Protein AF-A0A7S0XMI7-F1 (afdb_monomer_lite)

Organism: NCBI:txid1411660

Structure (mmCIF, N/CA/C/O backbone):
data_AF-A0A7S0XMI7-F1
#
_entry.id   AF-A0A7S0XMI7-F1
#
loop_
_atom_site.group_PDB
_atom_site.id
_atom_site.type_symbol
_atom_site.label_atom_id
_atom_site.label_alt_id
_atom_site.label_comp_id
_atom_site.label_asym_id
_atom_site.label_entity_id
_atom_site.label_seq_id
_atom_site.pdbx_PDB_ins_code
_atom_site.Cartn_x
_atom_site.Cartn_y
_atom_site.Cartn_z
_atom_site.occupancy
_atom_site.B_iso_or_equiv
_atom_site.auth_seq_id
_atom_site.auth_comp_id
_atom_site.auth_asym_id
_atom_site.auth_atom_id
_atom_site.pdbx_PDB_model_num
ATOM 1 N N . ASP A 1 1 ? -0.458 -3.452 54.178 1.00 59.66 1 ASP A N 1
ATOM 2 C CA . ASP A 1 1 ? -1.521 -4.308 53.630 1.00 59.66 1 ASP A CA 1
ATOM 3 C C . ASP A 1 1 ? -1.125 -4.681 52.229 1.00 59.66 1 ASP A C 1
ATOM 5 O O . ASP A 1 1 ? -1.534 -4.094 51.234 1.00 59.66 1 ASP A O 1
ATOM 9 N N . ASP A 1 2 ? -0.142 -5.561 52.279 1.00 60.56 2 ASP A N 1
ATOM 10 C CA . ASP A 1 2 ? 0.556 -6.279 51.244 1.00 60.56 2 ASP A CA 1
ATOM 11 C C . ASP A 1 2 ? -0.383 -7.364 50.715 1.00 60.56 2 ASP A C 1
ATOM 13 O O . ASP A 1 2 ? -0.913 -8.140 51.505 1.00 60.56 2 ASP A O 1
ATOM 17 N N . ASP A 1 3 ? -0.577 -7.419 49.402 1.00 69.19 3 ASP A N 1
ATOM 18 C CA . ASP A 1 3 ? -1.100 -8.611 48.736 1.00 69.19 3 ASP A CA 1
ATOM 19 C C . ASP A 1 3 ? -0.252 -8.830 47.479 1.00 69.19 3 ASP A C 1
ATOM 21 O O . ASP A 1 3 ? -0.574 -8.403 46.366 1.00 69.19 3 ASP A O 1
ATOM 25 N N . ASP A 1 4 ? 0.908 -9.441 47.724 1.00 65.44 4 ASP A N 1
ATOM 26 C CA . ASP A 1 4 ? 1.731 -10.135 46.743 1.00 65.44 4 ASP A CA 1
ATOM 27 C C . ASP A 1 4 ? 0.895 -11.265 46.124 1.00 65.44 4 ASP A C 1
ATOM 29 O O . ASP A 1 4 ? 0.737 -12.335 46.709 1.00 65.44 4 ASP A O 1
ATOM 33 N N . ASN A 1 5 ? 0.332 -11.027 44.938 1.00 64.50 5 ASN A N 1
ATOM 34 C CA . ASN A 1 5 ? -0.276 -12.087 44.135 1.00 64.50 5 ASN A CA 1
ATOM 35 C C . ASN A 1 5 ? 0.763 -12.651 43.155 1.00 64.50 5 ASN A C 1
ATOM 37 O O . ASN A 1 5 ? 0.668 -12.449 41.941 1.00 64.50 5 ASN A O 1
ATOM 41 N N . ASP A 1 6 ? 1.758 -13.341 43.712 1.00 62.53 6 ASP A N 1
ATOM 42 C CA . ASP A 1 6 ? 2.541 -14.356 43.012 1.00 62.53 6 ASP A CA 1
ATOM 43 C C . ASP A 1 6 ? 1.645 -15.589 42.812 1.00 62.53 6 ASP A C 1
ATOM 45 O O . ASP A 1 6 ? 1.529 -16.436 43.694 1.00 62.53 6 ASP A O 1
ATOM 49 N N . ASP A 1 7 ? 0.985 -15.671 41.656 1.00 64.25 7 ASP A N 1
ATOM 50 C CA . ASP A 1 7 ? 0.462 -16.939 41.144 1.00 64.25 7 ASP A CA 1
ATOM 51 C C . ASP A 1 7 ? 1.187 -17.268 39.844 1.00 64.25 7 ASP A C 1
ATOM 53 O O . ASP A 1 7 ? 0.877 -16.783 38.749 1.00 64.25 7 ASP A O 1
ATOM 57 N N . ASP A 1 8 ? 2.201 -18.102 40.029 1.00 63.06 8 ASP A N 1
ATOM 58 C CA . ASP A 1 8 ? 2.654 -19.103 39.089 1.00 63.06 8 ASP A CA 1
ATOM 59 C C . ASP A 1 8 ? 1.471 -19.771 38.365 1.00 63.06 8 ASP A C 1
ATOM 61 O O . ASP A 1 8 ? 0.629 -20.405 38.990 1.00 63.06 8 ASP A O 1
ATOM 65 N N . ASP A 1 9 ? 1.452 -19.726 37.032 1.00 58.53 9 ASP A N 1
ATOM 66 C CA . ASP A 1 9 ? 1.162 -20.951 36.281 1.00 58.53 9 ASP A CA 1
ATOM 67 C C . ASP A 1 9 ? 1.854 -20.911 34.915 1.00 58.53 9 ASP A C 1
ATOM 69 O O . ASP A 1 9 ? 1.375 -20.430 33.881 1.00 58.53 9 ASP A O 1
ATOM 73 N N . ASP A 1 10 ? 3.078 -21.412 34.994 1.00 56.06 10 ASP A N 1
ATOM 74 C CA . ASP A 1 10 ? 3.883 -22.004 33.948 1.00 56.06 10 ASP A CA 1
ATOM 75 C C . ASP A 1 10 ? 3.072 -23.053 33.155 1.00 56.06 10 ASP A C 1
ATOM 77 O O . ASP A 1 10 ? 3.152 -24.253 33.398 1.00 56.06 10 ASP A O 1
ATOM 81 N N . LEU A 1 11 ? 2.306 -22.624 32.147 1.00 64.38 11 LEU A N 1
ATOM 82 C CA . LEU A 1 11 ? 1.817 -23.532 31.104 1.00 64.38 11 LEU A CA 1
ATOM 83 C C . LEU A 1 11 ? 2.664 -23.419 29.842 1.00 64.38 11 LEU A C 1
ATOM 85 O O . LEU A 1 11 ? 2.292 -22.857 28.808 1.00 64.38 11 LEU A O 1
ATOM 89 N N . LEU A 1 12 ? 3.824 -24.062 29.959 1.00 65.00 12 LEU A N 1
ATOM 90 C CA . LEU A 1 12 ? 4.521 -24.783 28.903 1.00 65.00 12 LEU A CA 1
ATOM 91 C C . LEU A 1 12 ? 3.560 -25.391 27.867 1.00 65.00 12 LEU A C 1
ATOM 93 O O . LEU A 1 12 ? 3.069 -26.505 28.024 1.00 65.00 12 LEU A O 1
ATOM 97 N N . LEU A 1 13 ? 3.420 -24.737 26.717 1.00 63.75 13 LEU A N 1
ATOM 98 C CA . LEU A 1 13 ? 3.175 -25.439 25.457 1.00 63.75 13 LEU A CA 1
ATOM 99 C C . LEU A 1 13 ? 4.185 -24.971 24.414 1.00 63.75 13 LEU A C 1
ATOM 101 O O . LEU A 1 13 ? 3.869 -24.327 23.412 1.00 63.75 13 LEU A O 1
ATOM 105 N N . HIS A 1 14 ? 5.433 -25.368 24.664 1.00 56.69 14 HIS A N 1
ATOM 106 C CA . HIS A 1 14 ? 6.408 -25.619 23.614 1.00 56.69 14 HIS A CA 1
ATOM 107 C C . HIS A 1 14 ? 5.752 -26.504 22.547 1.00 56.69 14 HIS A C 1
ATOM 109 O O . HIS A 1 14 ? 5.508 -27.688 22.772 1.00 56.69 14 HIS A O 1
ATOM 115 N N . ARG A 1 15 ? 5.457 -25.935 21.376 1.00 60.44 15 ARG A N 1
ATOM 116 C CA . ARG A 1 15 ? 5.186 -26.732 20.179 1.00 60.44 15 ARG A CA 1
ATOM 117 C C . ARG A 1 15 ? 6.535 -27.097 19.561 1.00 60.44 15 ARG A C 1
ATOM 119 O O . ARG A 1 15 ? 7.201 -26.188 19.067 1.00 60.44 15 ARG A O 1
ATOM 126 N N . PRO A 1 16 ? 6.950 -28.372 19.585 1.00 59.84 16 PRO A N 1
ATOM 127 C CA . PRO A 1 16 ? 8.132 -28.790 18.857 1.00 59.84 16 PRO A CA 1
ATOM 128 C C . PRO A 1 16 ? 7.882 -28.735 17.346 1.00 59.84 16 PRO A C 1
ATOM 130 O O . PRO A 1 16 ? 6.786 -29.028 16.858 1.00 59.84 16 PRO A O 1
ATOM 133 N N . ASP A 1 17 ? 8.939 -28.325 16.650 1.00 50.19 17 ASP A N 1
ATOM 134 C CA . ASP A 1 17 ? 9.263 -28.532 15.244 1.00 50.19 17 ASP A CA 1
ATOM 135 C C . ASP A 1 17 ? 8.393 -29.551 14.501 1.00 50.19 17 ASP A C 1
ATOM 137 O O . ASP A 1 17 ? 8.498 -30.763 14.684 1.00 50.19 17 ASP A O 1
ATOM 141 N N . SER A 1 18 ? 7.610 -29.047 13.548 1.00 55.78 18 SER A N 1
ATOM 142 C CA . SER A 1 18 ? 7.127 -29.856 12.433 1.00 55.78 18 SER A CA 1
ATOM 143 C C . SER A 1 18 ? 8.111 -29.702 11.273 1.00 55.78 18 SER A C 1
ATOM 145 O O . SER A 1 18 ? 7.865 -28.982 10.306 1.00 55.78 18 SER A O 1
ATOM 147 N N . LEU A 1 19 ? 9.259 -30.373 11.398 1.00 61.28 19 LEU A N 1
ATOM 148 C CA . LEU A 1 19 ? 10.138 -30.695 10.275 1.00 61.28 19 LEU A CA 1
ATOM 149 C C . LEU A 1 19 ? 9.469 -31.801 9.451 1.00 61.28 19 LEU A C 1
ATOM 151 O O . LEU A 1 19 ? 9.855 -32.965 9.495 1.00 61.28 19 LEU A O 1
ATOM 155 N N . ALA A 1 20 ? 8.419 -31.435 8.717 1.00 61.28 20 ALA A N 1
ATOM 156 C CA . ALA A 1 20 ? 7.933 -32.252 7.620 1.00 61.28 20 ALA A CA 1
ATOM 157 C C . ALA A 1 20 ? 8.826 -31.977 6.409 1.00 61.28 20 ALA A C 1
ATOM 159 O O . ALA A 1 20 ? 8.598 -31.071 5.606 1.00 61.28 20 ALA A O 1
ATOM 160 N N . ASP A 1 21 ? 9.884 -32.775 6.362 1.00 54.03 21 ASP A N 1
ATOM 161 C CA . ASP A 1 21 ? 10.615 -33.177 5.176 1.00 54.03 21 ASP A CA 1
ATOM 162 C C . ASP A 1 21 ? 9.657 -33.386 3.991 1.00 54.03 21 ASP A C 1
ATOM 164 O O . ASP A 1 21 ? 8.693 -34.152 4.048 1.00 54.03 21 ASP A O 1
ATOM 168 N N . SER A 1 22 ? 9.879 -32.647 2.912 1.00 58.81 22 SER A N 1
ATOM 169 C CA . SER A 1 22 ? 9.261 -32.920 1.617 1.00 58.81 22 SER A CA 1
ATOM 170 C C . SER A 1 22 ? 10.263 -32.549 0.543 1.00 58.81 22 SER A C 1
ATOM 172 O O . SER A 1 22 ? 10.122 -31.571 -0.194 1.00 58.81 22 SER A O 1
ATOM 174 N N . HIS A 1 23 ? 11.320 -33.358 0.491 1.00 57.25 23 HIS A N 1
ATOM 175 C CA . HIS A 1 23 ? 12.172 -33.486 -0.675 1.00 57.25 23 HIS A CA 1
ATOM 176 C C . HIS A 1 23 ? 11.294 -33.835 -1.883 1.00 57.25 23 HIS A C 1
ATOM 178 O O . HIS A 1 23 ? 10.855 -34.969 -2.060 1.00 57.25 23 HIS A O 1
ATOM 184 N N . SER A 1 24 ? 11.014 -32.840 -2.723 1.00 60.81 24 SER A N 1
ATOM 185 C CA . SER A 1 24 ? 10.441 -33.101 -4.040 1.00 60.81 24 SER A CA 1
ATOM 186 C C . SER A 1 24 ? 11.513 -33.766 -4.909 1.00 60.81 24 SER A C 1
ATOM 188 O O . SER A 1 24 ? 12.614 -33.220 -5.026 1.00 60.81 24 SER A O 1
ATOM 190 N N . PRO A 1 25 ? 11.231 -34.932 -5.513 1.00 63.56 25 PRO A N 1
ATOM 191 C CA . PRO A 1 25 ? 12.193 -35.633 -6.344 1.00 63.56 25 PRO A CA 1
ATOM 192 C C . PRO A 1 25 ? 12.543 -34.792 -7.573 1.00 63.56 25 PRO A C 1
ATOM 194 O O . PRO A 1 25 ? 11.674 -34.347 -8.328 1.00 63.56 25 PRO A O 1
ATOM 197 N N . LEU A 1 26 ? 13.849 -34.609 -7.771 1.00 53.41 26 LEU A N 1
ATOM 198 C CA . LEU A 1 26 ? 14.442 -34.145 -9.015 1.00 53.41 26 LEU A CA 1
ATOM 199 C C . LEU A 1 26 ? 13.951 -35.062 -10.137 1.00 53.41 26 LEU A C 1
ATOM 201 O O . LEU A 1 26 ? 14.391 -36.202 -10.272 1.00 53.41 26 LEU A O 1
ATOM 205 N N . SER A 1 27 ? 13.012 -34.564 -10.936 1.00 55.81 27 SER A N 1
ATOM 206 C CA . SER A 1 27 ? 12.648 -35.205 -12.191 1.00 55.81 27 SER A CA 1
ATOM 207 C C . SER A 1 27 ? 13.757 -34.940 -13.198 1.00 55.81 27 SER A C 1
ATOM 209 O O . SER A 1 27 ? 13.731 -33.971 -13.955 1.00 55.81 27 SER A O 1
ATOM 211 N N . SER A 1 28 ? 14.744 -35.830 -13.175 1.00 57.56 28 SER A N 1
ATOM 212 C CA . SER A 1 28 ? 15.659 -36.092 -14.274 1.00 57.56 28 SER A CA 1
ATOM 213 C C . SER A 1 28 ? 14.845 -36.447 -15.515 1.00 57.56 28 SER A C 1
ATOM 215 O O . SER A 1 28 ? 14.279 -37.533 -15.615 1.00 57.56 28 SER A O 1
ATOM 217 N N . ARG A 1 29 ? 14.775 -35.526 -16.475 1.00 58.09 29 ARG A N 1
ATOM 218 C CA . ARG A 1 29 ? 14.428 -35.852 -17.860 1.00 58.09 29 ARG A CA 1
ATOM 219 C C . ARG A 1 29 ? 15.607 -35.457 -18.731 1.00 58.09 29 ARG A C 1
ATOM 221 O O . ARG A 1 29 ? 15.656 -34.366 -19.287 1.00 58.09 29 ARG A O 1
ATOM 228 N N . SER A 1 30 ? 16.573 -36.369 -18.772 1.00 58.84 30 SER A N 1
ATOM 229 C CA . SER A 1 30 ? 17.449 -36.577 -19.918 1.00 58.84 30 SER A CA 1
ATOM 230 C C . SER A 1 30 ? 16.570 -36.917 -21.120 1.00 58.84 30 SER A C 1
ATOM 232 O O . SER A 1 30 ? 15.821 -37.894 -21.102 1.00 58.84 30 SER A O 1
ATOM 234 N N . GLY A 1 31 ? 16.605 -36.029 -22.101 1.00 58.19 31 GLY A N 1
ATOM 235 C CA . GLY A 1 31 ? 15.989 -36.172 -23.410 1.00 58.19 31 GLY A CA 1
ATOM 236 C C . GLY A 1 31 ? 16.937 -35.546 -24.415 1.00 58.19 31 GLY A C 1
ATOM 237 O O . GLY A 1 31 ? 16.687 -34.469 -24.947 1.00 58.19 31 GLY A O 1
ATOM 238 N N . ASP A 1 32 ? 18.093 -36.179 -24.548 1.00 55.56 32 ASP A N 1
ATOM 239 C CA . ASP A 1 32 ? 18.910 -36.191 -25.744 1.00 55.56 32 ASP A CA 1
ATOM 240 C C . ASP A 1 32 ? 18.065 -36.714 -26.911 1.00 55.56 32 ASP A C 1
ATOM 242 O O . ASP A 1 32 ? 17.894 -37.911 -27.084 1.00 55.56 32 ASP A O 1
ATOM 246 N N . ASP A 1 33 ? 17.519 -35.797 -27.709 1.00 56.81 33 ASP A N 1
ATOM 247 C CA . ASP A 1 33 ? 16.981 -36.131 -29.025 1.00 56.81 33 ASP A CA 1
ATOM 248 C C . ASP A 1 33 ? 17.760 -35.348 -30.081 1.00 56.81 33 ASP A C 1
ATOM 250 O O . ASP A 1 33 ? 17.520 -34.179 -30.390 1.00 56.81 33 ASP A O 1
ATOM 254 N N . THR A 1 34 ? 18.841 -36.010 -30.480 1.00 55.97 34 THR A N 1
ATOM 255 C CA . THR A 1 34 ? 19.277 -36.195 -31.860 1.00 55.97 34 THR A CA 1
ATOM 256 C C . THR A 1 34 ? 18.888 -35.121 -32.873 1.00 55.97 34 THR A C 1
ATOM 258 O O . THR A 1 34 ? 17.765 -35.010 -33.355 1.00 55.97 34 THR A O 1
ATOM 261 N N . ALA A 1 35 ? 19.932 -34.396 -33.267 1.00 56.91 35 ALA A N 1
ATOM 262 C CA . ALA A 1 35 ? 20.166 -33.862 -34.597 1.00 56.91 35 ALA A CA 1
ATOM 263 C C . ALA A 1 35 ? 19.402 -34.590 -35.721 1.00 56.91 35 ALA A C 1
ATOM 265 O O . ALA A 1 35 ? 19.874 -35.595 -36.234 1.00 56.91 35 ALA A O 1
ATOM 266 N N . ASP A 1 36 ? 18.289 -34.015 -36.170 1.00 54.12 36 ASP A N 1
ATOM 267 C CA . ASP A 1 36 ? 17.861 -34.105 -37.564 1.00 54.12 36 ASP A CA 1
ATOM 268 C C . ASP A 1 36 ? 16.897 -32.958 -37.893 1.00 54.12 36 ASP A C 1
ATOM 270 O O . ASP A 1 36 ? 15.753 -32.927 -37.441 1.00 54.12 36 ASP A O 1
ATOM 274 N N . ARG A 1 37 ? 17.402 -31.959 -38.624 1.00 52.94 37 ARG A N 1
ATOM 275 C CA . ARG A 1 37 ? 16.677 -31.215 -39.672 1.00 52.94 37 ARG A CA 1
ATOM 276 C C . AR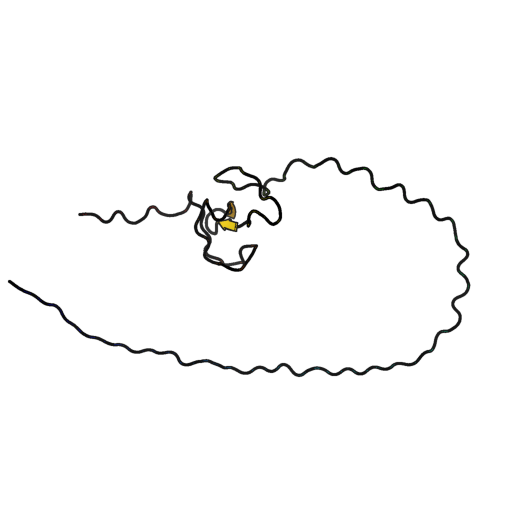G A 1 37 ? 17.580 -30.153 -40.281 1.00 52.94 37 ARG A C 1
ATOM 278 O O . ARG A 1 37 ? 17.419 -28.943 -40.114 1.00 52.94 37 ARG A O 1
ATOM 285 N N . LEU A 1 38 ? 18.558 -30.659 -41.021 1.00 60.53 38 LEU A N 1
ATOM 286 C CA . LEU A 1 38 ? 19.201 -29.919 -42.091 1.00 60.53 38 LEU A CA 1
ATOM 287 C C . LEU A 1 38 ? 18.165 -29.615 -43.197 1.00 60.53 38 LEU A C 1
ATOM 289 O O . LEU A 1 38 ? 17.247 -30.392 -43.441 1.00 60.53 38 LEU A O 1
ATOM 293 N N . LEU A 1 39 ? 18.366 -28.475 -43.864 1.00 61.66 39 LEU A N 1
ATOM 294 C CA . LEU A 1 39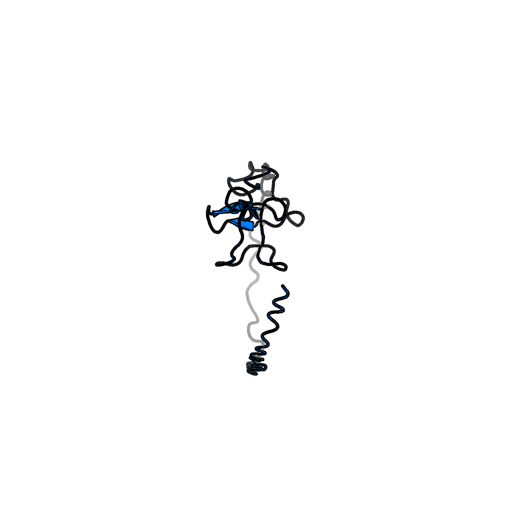 ? 17.611 -27.915 -44.997 1.00 61.66 39 LEU A CA 1
ATOM 295 C C . LEU A 1 39 ? 16.266 -27.235 -44.676 1.00 61.66 39 LEU A C 1
ATOM 297 O O . LEU A 1 39 ? 15.200 -27.632 -45.145 1.00 61.66 39 LEU A O 1
ATOM 301 N N . ALA A 1 40 ? 16.341 -26.078 -44.012 1.00 60.81 40 ALA A N 1
ATOM 302 C CA . ALA A 1 40 ? 15.435 -24.980 -44.350 1.00 60.81 40 ALA A CA 1
ATOM 303 C C . ALA A 1 40 ? 16.050 -24.155 -45.507 1.00 60.81 40 ALA A C 1
ATOM 305 O O . ALA A 1 40 ? 17.228 -23.798 -45.427 1.00 60.81 40 ALA A O 1
ATOM 306 N N . PRO A 1 41 ? 15.298 -23.842 -46.579 1.00 60.38 41 PRO A N 1
ATOM 307 C CA . PRO A 1 41 ? 15.789 -23.033 -47.692 1.00 60.38 41 PRO A CA 1
ATOM 308 C C . PRO A 1 41 ? 16.129 -21.600 -47.243 1.00 60.38 41 PRO A C 1
ATOM 310 O O . PRO A 1 41 ? 15.526 -21.096 -46.287 1.00 60.38 41 PRO A O 1
ATOM 313 N N . PRO A 1 42 ? 17.051 -20.907 -47.940 1.00 58.69 42 PRO A N 1
ATOM 314 C CA . PRO A 1 42 ? 17.401 -19.531 -47.625 1.00 58.69 42 PRO A CA 1
ATOM 315 C C . PRO A 1 42 ? 16.164 -18.657 -47.832 1.00 58.69 42 PRO A C 1
ATOM 317 O O . PRO A 1 42 ? 15.739 -18.395 -48.958 1.00 58.69 42 PRO A O 1
ATOM 320 N N . ARG A 1 43 ? 15.548 -18.213 -46.731 1.00 60.28 43 ARG A N 1
ATOM 321 C CA . ARG A 1 43 ? 14.481 -17.216 -46.793 1.00 60.28 43 ARG A CA 1
ATOM 322 C C . ARG A 1 43 ?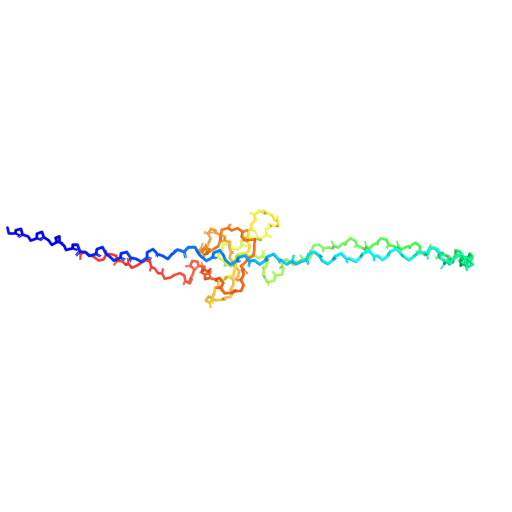 15.128 -15.915 -47.247 1.00 60.28 43 ARG A C 1
ATOM 324 O O . ARG A 1 43 ? 15.807 -15.249 -46.470 1.00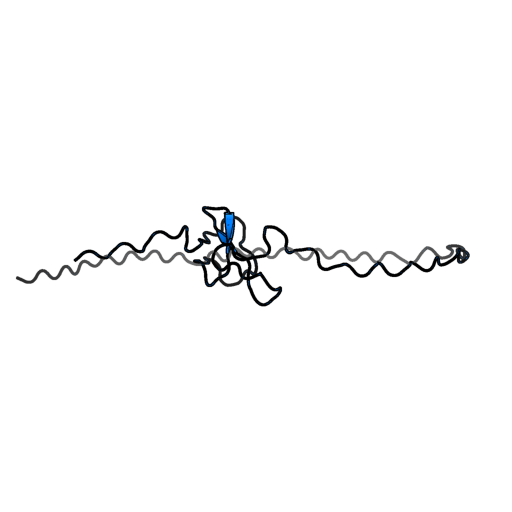 60.28 43 ARG A O 1
ATOM 331 N N . LEU A 1 44 ? 14.941 -15.610 -48.530 1.00 56.47 44 LEU A N 1
ATOM 332 C CA . LEU A 1 44 ? 15.285 -14.339 -49.150 1.00 56.47 44 LEU A CA 1
ATOM 333 C C . LEU A 1 44 ? 14.878 -13.201 -48.209 1.00 56.47 44 LEU A C 1
ATOM 335 O O . LEU A 1 44 ? 13.731 -13.136 -47.762 1.00 56.47 44 LEU A O 1
ATOM 339 N N . LEU A 1 45 ? 15.855 -12.350 -47.889 1.00 59.56 45 LEU A N 1
ATOM 340 C CA . LEU A 1 45 ? 15.760 -11.175 -47.026 1.00 59.56 45 LEU A CA 1
ATOM 341 C C . LEU A 1 45 ? 14.745 -10.180 -47.608 1.00 59.56 45 LEU A C 1
ATOM 343 O O . LEU A 1 45 ? 15.100 -9.190 -48.244 1.00 59.56 45 LEU A O 1
ATOM 347 N N . ALA A 1 46 ? 13.458 -10.452 -47.407 1.00 55.66 46 ALA A N 1
ATOM 348 C CA . ALA A 1 46 ? 12.384 -9.539 -47.734 1.00 55.66 46 ALA A CA 1
ATOM 349 C C . ALA A 1 46 ? 12.466 -8.350 -46.775 1.00 55.66 46 ALA A C 1
ATOM 351 O O . ALA A 1 46 ? 12.010 -8.420 -45.637 1.00 55.66 46 ALA A O 1
ATOM 352 N N . GLY A 1 47 ? 13.106 -7.284 -47.260 1.00 54.47 47 GLY A N 1
ATOM 353 C CA . GLY A 1 47 ? 12.961 -5.905 -46.816 1.00 54.47 47 GLY A CA 1
ATOM 354 C C . GLY A 1 47 ? 12.814 -5.734 -45.312 1.00 54.47 47 GLY A C 1
ATOM 355 O O . GLY A 1 47 ? 11.695 -5.669 -44.798 1.00 54.47 47 GLY A O 1
ATOM 356 N N . ALA A 1 48 ? 13.943 -5.546 -44.627 1.00 57.91 48 ALA A N 1
ATOM 357 C CA . ALA A 1 48 ? 13.978 -4.942 -43.305 1.00 57.91 48 ALA A CA 1
ATOM 358 C C . ALA A 1 48 ? 13.351 -3.540 -43.393 1.00 57.91 48 ALA A C 1
ATOM 360 O O . ALA A 1 48 ? 14.039 -2.531 -43.557 1.00 57.91 48 ALA A O 1
ATOM 361 N N . ARG A 1 49 ? 12.015 -3.471 -43.320 1.00 65.00 49 ARG A N 1
ATOM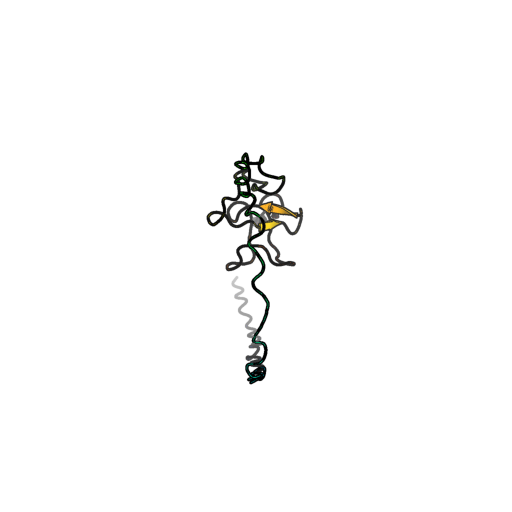 362 C CA . ARG A 1 49 ? 11.280 -2.244 -43.042 1.00 65.00 49 ARG A CA 1
ATOM 363 C C . ARG A 1 49 ? 11.884 -1.747 -41.746 1.00 65.00 49 ARG A C 1
ATOM 365 O O . ARG A 1 49 ? 11.657 -2.358 -40.703 1.00 65.00 49 ARG A O 1
ATOM 372 N N . ARG A 1 50 ? 12.723 -0.710 -41.846 1.00 65.94 50 ARG A N 1
ATOM 373 C CA . ARG A 1 50 ? 13.345 -0.037 -40.708 1.00 65.94 50 ARG A CA 1
ATOM 374 C C . ARG A 1 50 ? 12.205 0.255 -39.748 1.00 65.94 50 ARG A C 1
ATOM 376 O O . ARG A 1 50 ? 11.375 1.120 -40.028 1.00 65.94 50 ARG A O 1
ATOM 383 N N . ARG A 1 51 ? 12.089 -0.549 -38.687 1.00 69.00 51 ARG A N 1
ATOM 384 C CA . ARG A 1 51 ? 11.088 -0.326 -37.653 1.00 69.00 51 ARG A CA 1
ATOM 385 C C . ARG A 1 51 ? 11.425 1.054 -37.128 1.00 69.00 51 ARG A C 1
ATOM 387 O O . ARG A 1 51 ? 12.505 1.243 -36.571 1.00 69.00 51 ARG A O 1
ATOM 394 N N . ARG A 1 52 ? 10.566 2.034 -37.421 1.00 76.12 52 ARG A N 1
ATOM 395 C CA . ARG A 1 52 ? 10.717 3.368 -36.853 1.00 76.12 52 ARG A CA 1
ATOM 396 C C . ARG A 1 52 ? 10.868 3.172 -35.344 1.00 76.12 52 ARG A C 1
ATOM 398 O O . ARG A 1 52 ? 10.089 2.392 -34.784 1.00 76.12 52 ARG A O 1
ATOM 405 N N . PRO A 1 53 ? 11.867 3.802 -34.707 1.00 78.12 53 PRO A N 1
ATOM 406 C CA . PRO A 1 53 ? 11.969 3.753 -33.261 1.00 78.12 53 PRO A CA 1
ATOM 407 C C . PRO A 1 53 ? 10.607 4.168 -32.687 1.00 78.12 53 PRO A C 1
ATOM 409 O O . PRO A 1 53 ? 9.985 5.091 -33.232 1.00 78.12 53 PRO A O 1
ATOM 412 N N . PRO A 1 54 ? 10.089 3.452 -31.672 1.00 78.62 54 PRO A N 1
ATOM 413 C CA . PRO A 1 54 ? 8.835 3.839 -31.048 1.00 78.62 54 PRO A CA 1
ATOM 414 C C . PRO A 1 54 ? 8.949 5.310 -30.628 1.00 78.62 54 PRO A C 1
ATOM 416 O O . PRO A 1 54 ? 10.017 5.713 -30.154 1.00 78.62 54 PRO A O 1
ATOM 419 N N . PRO A 1 55 ? 7.902 6.126 -30.839 1.00 81.94 55 PRO A N 1
ATOM 420 C CA . PRO A 1 55 ? 7.952 7.528 -30.461 1.00 81.94 55 PRO A CA 1
ATOM 421 C C . PRO A 1 55 ? 8.324 7.639 -28.974 1.00 81.94 55 PRO A C 1
ATOM 423 O O . PRO A 1 55 ? 7.911 6.779 -28.183 1.00 81.94 55 PRO A O 1
ATOM 426 N N . PRO A 1 56 ? 9.111 8.660 -28.587 1.00 80.94 56 PRO A N 1
ATOM 427 C CA . PRO A 1 56 ? 9.439 8.894 -27.189 1.00 80.94 56 PRO A CA 1
ATOM 428 C C . PRO A 1 56 ? 8.131 8.965 -26.404 1.00 80.94 56 PRO A C 1
ATOM 430 O O . PRO A 1 56 ? 7.260 9.784 -26.699 1.00 80.94 56 PRO A O 1
ATOM 433 N N . ARG A 1 57 ? 7.957 8.044 -25.451 1.00 75.62 57 ARG A N 1
ATOM 434 C CA . ARG A 1 57 ? 6.762 8.019 -24.610 1.00 75.62 57 ARG A CA 1
ATOM 435 C C . ARG A 1 57 ? 6.803 9.285 -23.766 1.00 75.62 57 ARG A C 1
ATOM 437 O O . ARG A 1 57 ? 7.702 9.441 -22.942 1.00 75.62 57 ARG A O 1
ATOM 444 N N . THR A 1 58 ? 5.862 10.193 -23.996 1.00 77.19 58 THR A N 1
ATOM 445 C CA . THR A 1 58 ? 5.612 11.286 -23.061 1.00 77.19 58 THR A CA 1
ATOM 446 C C . THR A 1 58 ? 5.315 10.670 -21.692 1.00 77.19 58 THR A C 1
ATOM 448 O O . THR A 1 58 ? 4.610 9.657 -21.629 1.00 77.19 58 THR A O 1
ATOM 451 N N . PRO A 1 59 ? 5.888 11.199 -20.597 1.00 76.38 59 PRO A N 1
ATOM 452 C CA . PRO A 1 59 ? 5.608 10.681 -19.269 1.00 76.38 59 PRO A CA 1
ATOM 453 C C . PRO A 1 59 ? 4.114 10.850 -19.000 1.00 76.38 59 PRO A C 1
ATOM 455 O O . PRO A 1 59 ? 3.618 11.969 -18.867 1.00 76.38 59 PRO A O 1
ATOM 458 N N . SER A 1 60 ? 3.386 9.734 -18.980 1.00 68.50 60 SER A N 1
ATOM 459 C CA . SER A 1 60 ? 1.978 9.726 -18.606 1.00 68.50 60 SER A CA 1
ATOM 460 C C . SER A 1 60 ? 1.843 10.304 -17.196 1.00 68.50 60 SER A C 1
ATOM 462 O O . SER A 1 60 ? 2.689 10.010 -16.343 1.00 68.50 60 SER A O 1
ATOM 464 N N . PRO A 1 61 ? 0.806 11.111 -16.917 1.00 69.19 61 PRO A N 1
ATOM 465 C CA . PRO A 1 61 ? 0.541 11.545 -15.555 1.00 69.19 61 PRO A CA 1
ATOM 466 C C . PRO A 1 61 ? 0.426 10.310 -14.645 1.00 69.19 61 PRO A C 1
ATOM 468 O O . PRO A 1 61 ? -0.101 9.282 -15.086 1.00 69.19 61 PRO A O 1
ATOM 471 N N . PRO A 1 62 ? 0.938 10.378 -13.402 1.00 65.81 62 PRO A N 1
ATOM 472 C CA . PRO A 1 62 ? 0.903 9.249 -12.482 1.00 65.81 62 PRO A CA 1
ATOM 473 C C . PRO A 1 62 ? -0.541 8.776 -12.313 1.00 65.81 62 PRO A C 1
ATOM 475 O O . PRO A 1 62 ? -1.441 9.578 -12.046 1.00 65.81 62 PRO A O 1
ATOM 478 N N . GLY A 1 63 ? -0.763 7.478 -12.498 1.00 71.12 63 GLY A N 1
ATOM 479 C CA . GLY A 1 63 ? -2.091 6.897 -12.418 1.00 71.12 63 GLY A CA 1
ATOM 480 C C . GLY A 1 63 ? -2.655 7.006 -10.996 1.00 71.12 63 GLY A C 1
ATOM 481 O O . GLY A 1 63 ? -1.897 7.114 -10.019 1.00 71.12 63 GLY A O 1
ATOM 482 N N . PRO A 1 64 ? -3.990 6.959 -10.833 1.00 66.44 64 PRO A N 1
ATOM 483 C CA . PRO A 1 64 ? -4.619 6.844 -9.522 1.00 66.44 64 PRO A CA 1
ATOM 484 C C . PRO A 1 64 ? -4.156 5.537 -8.857 1.00 66.44 64 PRO A C 1
ATOM 486 O O . PRO A 1 64 ? -4.671 4.459 -9.125 1.00 66.44 64 PRO A O 1
ATOM 489 N N . GLY A 1 65 ? -3.122 5.627 -8.019 1.00 72.25 65 GLY A N 1
ATOM 490 C CA . GLY A 1 65 ? -2.455 4.460 -7.433 1.00 72.25 65 GLY A CA 1
ATOM 491 C C . GLY A 1 65 ? -0.939 4.592 -7.281 1.00 72.25 65 GLY A C 1
ATOM 492 O O . GLY A 1 65 ? -0.342 3.780 -6.569 1.00 72.25 65 GLY A O 1
ATOM 493 N N . ASP A 1 66 ? -0.322 5.614 -7.875 1.00 87.44 66 ASP A N 1
ATOM 494 C CA . ASP A 1 66 ? 1.140 5.784 -7.868 1.00 87.44 66 ASP A CA 1
ATOM 495 C C . ASP A 1 66 ? 1.656 6.685 -6.742 1.00 87.44 66 ASP A C 1
ATOM 497 O O . ASP A 1 66 ? 2.851 6.959 -6.654 1.00 87.44 66 ASP A O 1
ATOM 501 N N . ALA A 1 67 ? 0.785 7.114 -5.827 1.00 93.81 67 ALA A N 1
ATOM 502 C CA . ALA A 1 67 ? 1.160 7.931 -4.680 1.00 93.81 67 ALA A CA 1
ATOM 503 C C . ALA A 1 67 ? 0.535 7.440 -3.374 1.00 93.81 67 ALA A C 1
ATOM 505 O O . ALA A 1 67 ? -0.554 6.866 -3.338 1.00 93.81 67 ALA A O 1
ATOM 506 N N . CYS A 1 68 ? 1.231 7.705 -2.268 1.00 95.06 68 CYS A N 1
ATOM 507 C CA . CYS A 1 68 ? 0.714 7.433 -0.934 1.00 95.06 68 CYS A CA 1
ATOM 508 C C . CYS A 1 68 ? -0.504 8.323 -0.668 1.00 95.06 68 CYS A C 1
ATOM 510 O O . CYS A 1 68 ? -0.394 9.545 -0.708 1.00 95.06 68 CYS A O 1
ATOM 512 N N . HIS A 1 69 ? -1.656 7.743 -0.333 1.00 95.06 69 HIS A N 1
ATOM 513 C CA . HIS A 1 69 ? -2.868 8.540 -0.129 1.00 95.06 69 HIS A CA 1
ATOM 514 C C . HIS A 1 69 ? -2.812 9.435 1.130 1.00 95.06 69 HIS A C 1
ATOM 516 O O . HIS A 1 69 ? -3.598 10.373 1.241 1.00 95.06 69 HIS A O 1
ATOM 522 N N . VAL A 1 70 ? -1.884 9.160 2.062 1.00 95.31 70 VAL A N 1
ATOM 523 C CA . VAL A 1 70 ? -1.679 9.949 3.290 1.00 95.31 70 VAL A CA 1
ATOM 524 C C . VAL A 1 70 ? -0.766 11.147 3.023 1.00 95.31 70 VAL A C 1
ATOM 526 O O . VAL A 1 70 ? -1.199 12.281 3.167 1.00 95.31 70 VAL A O 1
ATOM 529 N N . CYS A 1 71 ? 0.485 10.914 2.602 1.00 96.31 71 CYS A N 1
ATOM 530 C CA . CYS A 1 71 ? 1.468 11.990 2.399 1.00 96.31 71 CYS A CA 1
ATOM 531 C C . CYS A 1 71 ? 1.541 12.528 0.962 1.00 96.31 71 CYS A C 1
ATOM 533 O O . CYS A 1 71 ? 2.395 13.363 0.685 1.00 96.31 71 CYS A O 1
ATOM 535 N N . ARG A 1 72 ? 0.724 12.009 0.034 1.00 94.38 72 ARG A N 1
ATOM 536 C CA . ARG A 1 72 ? 0.646 12.372 -1.401 1.00 94.38 72 ARG A CA 1
ATOM 537 C C . ARG A 1 72 ? 1.937 12.235 -2.215 1.00 94.38 72 ARG A C 1
ATOM 539 O O . ARG A 1 72 ? 1.923 12.439 -3.420 1.00 94.38 72 ARG A O 1
ATOM 546 N N . ARG A 1 73 ? 3.040 11.822 -1.593 1.00 93.62 73 ARG A N 1
ATOM 547 C CA . ARG A 1 73 ? 4.318 11.576 -2.266 1.00 93.62 73 ARG A CA 1
ATOM 548 C C . ARG A 1 73 ? 4.237 10.325 -3.159 1.00 93.62 73 ARG A C 1
ATOM 550 O O . ARG A 1 73 ? 3.714 9.304 -2.686 1.00 93.62 73 ARG A O 1
ATOM 557 N N . PRO A 1 74 ? 4.806 10.366 -4.376 1.00 93.38 74 PRO A N 1
ATOM 558 C CA . PRO A 1 74 ? 4.794 9.241 -5.304 1.00 93.38 74 PRO A CA 1
ATOM 559 C C . PRO A 1 74 ? 5.602 8.045 -4.779 1.00 93.38 74 PRO A C 1
ATOM 561 O O . PRO A 1 74 ? 6.514 8.187 -3.951 1.00 93.38 74 PRO A O 1
ATOM 564 N N . PHE A 1 75 ? 5.256 6.851 -5.251 1.00 92.06 75 PHE A N 1
ATOM 565 C CA . PHE A 1 75 ? 6.047 5.639 -5.083 1.00 92.06 75 PHE A CA 1
ATOM 566 C C . PHE A 1 75 ? 7.105 5.599 -6.186 1.00 92.06 75 PHE A C 1
ATOM 568 O O . PHE A 1 75 ? 6.844 5.172 -7.305 1.00 92.06 75 PHE A O 1
ATOM 575 N N . VAL A 1 76 ? 8.309 6.078 -5.876 1.00 88.19 76 VAL A N 1
ATOM 576 C CA . VAL A 1 76 ? 9.456 5.942 -6.781 1.00 88.19 76 VAL A CA 1
ATOM 577 C C . VAL A 1 76 ? 9.967 4.507 -6.681 1.00 88.19 76 VAL A C 1
ATOM 579 O O . VAL A 1 76 ? 10.2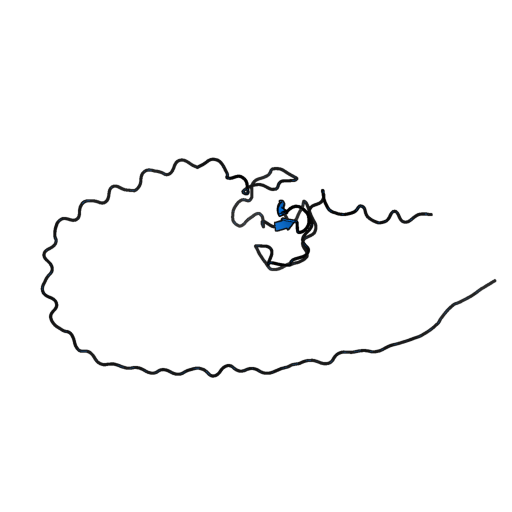27 4.021 -5.572 1.00 88.19 76 VAL A O 1
ATOM 582 N N . TYR A 1 77 ? 10.084 3.837 -7.832 1.00 78.62 77 TYR A N 1
ATOM 583 C CA . TYR A 1 77 ? 10.580 2.464 -7.934 1.00 78.62 77 TYR A CA 1
ATOM 584 C C . TYR A 1 77 ? 11.890 2.307 -7.139 1.00 78.62 77 TYR A C 1
ATOM 586 O O . TYR A 1 77 ? 12.749 3.184 -7.169 1.00 78.62 77 TYR A O 1
ATOM 594 N N . ALA A 1 78 ? 12.011 1.211 -6.385 1.00 79.75 78 ALA A N 1
ATOM 595 C CA . ALA A 1 78 ? 13.114 0.873 -5.470 1.00 79.75 78 ALA A CA 1
ATOM 596 C C . ALA A 1 78 ? 13.257 1.681 -4.159 1.00 79.75 78 ALA A C 1
ATOM 598 O O . ALA A 1 78 ? 13.789 1.129 -3.201 1.00 79.75 78 ALA A O 1
ATOM 599 N N . ILE A 1 79 ? 12.757 2.918 -4.049 1.00 87.00 79 ILE A N 1
ATOM 600 C CA . ILE A 1 79 ? 12.959 3.744 -2.835 1.00 87.00 79 ILE A CA 1
ATOM 601 C C . ILE A 1 79 ? 11.804 3.600 -1.837 1.00 87.00 79 ILE A C 1
ATOM 603 O O . ILE A 1 79 ? 12.003 3.616 -0.621 1.00 87.00 79 ILE A O 1
ATOM 607 N N . ARG A 1 80 ? 10.566 3.499 -2.332 1.00 89.88 80 ARG A N 1
ATOM 608 C CA . ARG A 1 80 ? 9.365 3.475 -1.485 1.00 89.88 80 ARG A CA 1
ATOM 609 C C . ARG A 1 80 ? 8.522 2.248 -1.786 1.00 89.88 80 ARG A C 1
ATOM 611 O O . ARG A 1 80 ? 7.961 2.136 -2.871 1.00 89.88 80 ARG A O 1
ATOM 618 N N . SER A 1 81 ? 8.391 1.366 -0.800 1.00 90.88 81 SER A N 1
ATOM 619 C CA . SER A 1 81 ? 7.473 0.231 -0.866 1.00 90.88 81 SER A CA 1
ATOM 620 C C . SER A 1 81 ? 6.016 0.704 -0.853 1.00 90.88 81 SER A C 1
ATOM 622 O O . SER A 1 81 ? 5.643 1.629 -0.117 1.00 90.88 81 SER A O 1
ATOM 624 N N . LYS A 1 82 ? 5.201 0.068 -1.698 1.00 92.81 82 LYS A N 1
ATOM 625 C CA . LYS A 1 82 ? 3.767 0.328 -1.832 1.00 92.81 82 LYS A CA 1
ATOM 626 C C . LYS A 1 82 ? 3.002 -0.716 -1.026 1.00 92.81 82 LYS A C 1
ATOM 628 O O . LYS A 1 82 ? 3.050 -1.903 -1.343 1.00 92.81 82 LYS A O 1
ATOM 633 N N . HIS A 1 83 ? 2.281 -0.258 -0.008 1.00 94.19 83 HIS A N 1
ATOM 634 C CA . HIS A 1 83 ? 1.429 -1.092 0.838 1.00 94.19 83 HIS A CA 1
ATOM 635 C C . HIS A 1 83 ? -0.039 -0.728 0.632 1.00 94.19 83 HIS A C 1
ATOM 637 O O . HIS A 1 83 ? -0.337 0.425 0.325 1.00 94.19 83 HIS A O 1
ATOM 643 N N . HIS A 1 84 ? -0.952 -1.681 0.810 1.00 94.44 84 HIS A N 1
ATOM 644 C CA . HIS A 1 84 ? -2.394 -1.441 0.728 1.00 94.44 84 HIS A CA 1
ATOM 645 C C . HIS A 1 84 ? -3.022 -1.614 2.105 1.00 94.44 84 HIS A C 1
ATOM 647 O O . HIS A 1 84 ? -2.691 -2.548 2.831 1.00 94.44 84 HIS A O 1
ATOM 653 N N . CYS A 1 85 ? -3.890 -0.676 2.482 1.00 95.25 85 CYS A N 1
ATOM 654 C CA . CYS A 1 85 ? -4.611 -0.755 3.746 1.00 95.25 85 CYS A CA 1
ATOM 655 C C . CYS A 1 85 ? -5.682 -1.847 3.659 1.00 95.25 85 CYS A C 1
ATOM 657 O O . CYS A 1 85 ? -6.510 -1.785 2.753 1.00 95.25 85 CYS A O 1
ATOM 659 N N . TYR A 1 86 ? -5.716 -2.791 4.602 1.00 95.31 86 TYR A N 1
ATOM 660 C CA . TYR A 1 86 ? -6.731 -3.853 4.612 1.00 95.31 86 TYR A CA 1
ATOM 661 C C . TYR A 1 86 ? -8.154 -3.314 4.858 1.00 95.31 86 TYR A C 1
ATOM 663 O O . TYR A 1 86 ? -9.121 -3.951 4.462 1.00 95.31 86 TYR A O 1
ATOM 671 N N . VAL A 1 87 ? -8.281 -2.129 5.473 1.00 95.69 87 VAL A N 1
ATOM 672 C CA . VAL A 1 87 ? -9.573 -1.494 5.792 1.00 95.69 87 VAL A CA 1
ATOM 673 C C . VAL A 1 87 ? -10.129 -0.711 4.602 1.00 95.69 87 VAL A C 1
ATOM 675 O O . VAL A 1 87 ? -11.280 -0.881 4.225 1.00 95.69 87 VAL A O 1
ATOM 678 N N . CYS A 1 88 ? -9.324 0.177 4.006 1.00 95.62 88 CYS A N 1
ATOM 679 C CA . CYS A 1 88 ? -9.803 1.118 2.983 1.00 95.62 88 CYS A CA 1
ATOM 680 C C . CYS A 1 88 ? -9.263 0.860 1.570 1.00 95.62 88 CYS A C 1
ATOM 682 O O . CYS A 1 88 ? -9.509 1.668 0.677 1.00 95.62 88 CYS A O 1
ATOM 684 N N . ALA A 1 89 ? -8.472 -0.200 1.373 1.00 93.44 89 ALA A N 1
ATOM 685 C CA . ALA A 1 89 ? -7.835 -0.599 0.111 1.00 93.44 89 ALA A CA 1
ATOM 686 C C . ALA A 1 89 ? -6.920 0.454 -0.558 1.00 93.44 89 ALA A C 1
ATOM 688 O O . ALA A 1 89 ? -6.368 0.220 -1.632 1.00 93.44 89 ALA A O 1
ATOM 689 N N . ARG A 1 90 ? -6.696 1.619 0.067 1.00 94.50 90 ARG A N 1
ATOM 690 C CA . ARG A 1 90 ? -5.842 2.682 -0.483 1.00 94.50 90 ARG A CA 1
ATOM 691 C C . ARG A 1 90 ? -4.361 2.399 -0.251 1.00 94.50 90 ARG A C 1
ATOM 693 O O . ARG A 1 90 ? -3.964 1.883 0.796 1.00 94.50 90 ARG A O 1
ATOM 700 N N . ALA A 1 91 ? -3.539 2.823 -1.209 1.00 94.56 91 ALA A N 1
ATOM 701 C CA . ALA A 1 91 ? -2.093 2.689 -1.128 1.00 94.56 91 ALA A CA 1
ATOM 702 C C . ALA A 1 91 ? -1.470 3.667 -0.110 1.00 94.56 91 ALA A C 1
ATOM 704 O O . ALA A 1 91 ? -1.840 4.846 -0.027 1.00 94.56 91 ALA A O 1
ATOM 705 N N . PHE A 1 92 ? -0.487 3.200 0.656 1.00 95.69 92 PHE A N 1
ATOM 706 C CA . PHE A 1 92 ? 0.294 3.997 1.598 1.00 95.69 92 PHE A CA 1
ATOM 707 C C . PHE A 1 92 ? 1.761 3.529 1.646 1.00 95.69 92 PHE A C 1
ATOM 709 O O . PHE A 1 92 ? 2.098 2.440 1.186 1.00 95.69 92 PHE A O 1
ATOM 716 N N . CYS A 1 93 ? 2.662 4.379 2.147 1.00 95.38 93 CYS A N 1
ATOM 717 C CA . CYS A 1 93 ? 4.073 4.026 2.342 1.00 95.38 93 CYS A CA 1
ATOM 718 C C . CYS A 1 93 ? 4.335 3.597 3.790 1.00 95.38 93 CYS A C 1
ATOM 720 O O . CYS A 1 93 ? 3.598 3.997 4.686 1.00 95.38 93 CYS A O 1
ATOM 722 N N . ARG A 1 94 ? 5.439 2.882 4.042 1.00 94.19 94 ARG A N 1
ATOM 723 C CA . ARG A 1 94 ? 5.809 2.367 5.377 1.00 94.19 94 ARG A CA 1
ATOM 724 C C . ARG A 1 94 ? 5.820 3.412 6.508 1.00 94.19 94 ARG A C 1
ATOM 726 O O . ARG A 1 94 ? 5.640 3.051 7.656 1.00 94.19 94 ARG A O 1
ATOM 733 N N . ARG A 1 95 ? 6.019 4.703 6.204 1.00 95.88 95 ARG A N 1
ATOM 734 C CA . ARG A 1 95 ? 6.002 5.796 7.206 1.00 95.88 95 ARG A CA 1
ATOM 735 C C . ARG A 1 95 ? 4.602 6.320 7.550 1.00 95.88 95 ARG A C 1
ATOM 737 O O . ARG A 1 95 ? 4.465 7.119 8.463 1.00 95.88 95 ARG A O 1
ATOM 744 N N . CYS A 1 96 ? 3.585 5.965 6.770 1.00 97.12 96 CYS A N 1
ATOM 745 C CA . CYS A 1 96 ? 2.223 6.490 6.902 1.00 97.12 96 CYS A CA 1
ATOM 746 C C . CYS A 1 96 ? 1.220 5.416 7.351 1.00 97.12 96 CYS A C 1
ATOM 748 O O . CYS A 1 96 ? 0.021 5.539 7.081 1.00 97.12 96 CYS A O 1
ATOM 750 N N . GLY A 1 97 ? 1.706 4.337 7.957 1.00 95.50 97 GLY A N 1
ATOM 751 C CA . GLY A 1 97 ? 0.894 3.223 8.414 1.00 95.50 97 GLY A CA 1
ATOM 752 C C . GLY A 1 97 ? 1.728 2.131 9.067 1.00 95.50 97 GLY A C 1
ATOM 753 O O . GLY A 1 97 ? 2.956 2.163 9.032 1.00 95.50 97 GLY A O 1
ATOM 754 N N . HIS A 1 98 ? 1.037 1.146 9.618 1.00 95.94 98 HIS A N 1
ATOM 755 C CA . HIS A 1 98 ? 1.621 -0.066 10.160 1.00 95.94 98 HIS A CA 1
ATOM 756 C C . HIS A 1 98 ? 1.692 -1.144 9.072 1.00 95.94 98 HIS A C 1
ATOM 758 O O . HIS A 1 98 ? 0.702 -1.427 8.390 1.00 95.94 98 HIS A O 1
ATOM 764 N N . VAL A 1 99 ? 2.871 -1.741 8.903 1.00 95.62 99 VAL A N 1
ATOM 765 C CA . VAL A 1 99 ? 3.122 -2.800 7.921 1.00 95.62 99 VAL A CA 1
ATOM 766 C C . VAL A 1 99 ? 3.416 -4.090 8.675 1.00 95.62 99 VAL A C 1
ATOM 768 O O . VAL A 1 99 ? 4.429 -4.182 9.359 1.00 95.62 99 VAL A O 1
ATOM 771 N N . SER A 1 100 ? 2.553 -5.091 8.513 1.00 94.69 100 SER A N 1
ATOM 772 C CA . SER A 1 100 ? 2.639 -6.375 9.222 1.00 94.69 100 SER A CA 1
ATOM 773 C C . SER A 1 100 ? 3.634 -7.369 8.597 1.00 94.69 100 SER A C 1
ATOM 775 O O . SER A 1 100 ? 3.651 -8.534 8.973 1.00 94.69 100 SER A O 1
ATOM 777 N N . HIS A 1 101 ? 4.411 -6.951 7.593 1.00 91.69 101 HIS A N 1
ATOM 778 C CA . HIS A 1 101 ? 5.388 -7.786 6.890 1.00 91.69 101 HIS A CA 1
ATOM 779 C C . HIS A 1 101 ? 6.680 -6.999 6.618 1.00 91.69 101 HIS A C 1
ATOM 781 O O . HIS A 1 101 ? 6.644 -5.850 6.179 1.00 91.69 101 HIS A O 1
ATOM 787 N N . SER A 1 102 ? 7.841 -7.610 6.848 1.00 81.50 102 SER A N 1
ATOM 788 C CA . SER A 1 102 ? 9.141 -6.920 6.790 1.00 81.50 102 SER A CA 1
ATOM 789 C C . SER A 1 102 ? 9.913 -7.123 5.479 1.00 81.50 102 SER A C 1
ATOM 791 O O . SER A 1 102 ? 10.632 -6.216 5.069 1.00 81.50 102 SER A O 1
ATOM 793 N N . HIS A 1 103 ? 9.737 -8.253 4.782 1.00 82.12 103 HIS A N 1
ATOM 794 C CA . HIS A 1 103 ? 10.600 -8.638 3.644 1.00 82.12 103 HIS A CA 1
ATOM 795 C C . HIS A 1 103 ? 9.958 -8.504 2.254 1.00 82.12 103 HIS A C 1
ATOM 797 O O . HIS A 1 103 ? 10.617 -8.721 1.240 1.00 82.12 103 HIS A O 1
ATOM 803 N N . LEU A 1 104 ? 8.682 -8.122 2.175 1.00 83.62 104 LEU A N 1
ATOM 804 C CA . LEU A 1 104 ? 7.952 -8.073 0.905 1.00 83.62 104 LEU A CA 1
ATOM 805 C C . LEU A 1 104 ? 7.822 -6.637 0.388 1.00 83.62 104 LEU A C 1
ATOM 807 O O . LEU A 1 104 ? 7.412 -5.730 1.116 1.00 83.62 104 LEU A O 1
ATOM 811 N N . ARG A 1 105 ? 8.150 -6.440 -0.897 1.00 80.12 105 ARG A N 1
ATOM 812 C CA . ARG A 1 105 ? 8.014 -5.141 -1.588 1.00 80.12 105 ARG A CA 1
ATOM 813 C C . ARG A 1 105 ? 6.555 -4.729 -1.793 1.00 80.12 105 ARG A C 1
ATOM 815 O O . ARG A 1 105 ? 6.270 -3.535 -1.889 1.00 80.12 105 ARG A O 1
ATOM 822 N N . THR A 1 106 ? 5.661 -5.710 -1.852 1.00 83.00 106 THR A N 1
ATOM 823 C CA . THR A 1 106 ? 4.210 -5.565 -1.988 1.00 83.00 106 THR A CA 1
ATOM 824 C C . THR A 1 106 ? 3.515 -6.323 -0.863 1.00 83.00 106 THR A C 1
ATOM 826 O O . THR A 1 106 ? 4.042 -7.311 -0.354 1.00 83.00 106 THR A O 1
ATOM 829 N N . CYS A 1 107 ? 2.334 -5.859 -0.452 1.00 87.12 107 CYS A N 1
ATOM 830 C CA . CYS A 1 107 ? 1.523 -6.601 0.511 1.00 87.12 107 CYS A CA 1
ATOM 831 C C . CYS A 1 107 ? 1.040 -7.914 -0.117 1.00 87.12 107 CYS A C 1
ATOM 833 O O . CYS A 1 107 ? 0.384 -7.848 -1.161 1.00 87.12 107 CYS A O 1
ATOM 835 N N . PRO A 1 108 ? 1.310 -9.082 0.493 1.00 86.62 108 PRO A N 1
ATOM 836 C CA . PRO A 1 108 ? 0.630 -10.303 0.101 1.00 86.62 108 PRO A CA 1
ATOM 837 C C . PRO A 1 108 ? -0.862 -10.173 0.431 1.00 86.62 108 PRO A C 1
ATOM 839 O O . PRO A 1 108 ? -1.259 -9.421 1.330 1.00 86.62 108 PRO A O 1
ATOM 842 N N . VAL A 1 109 ? -1.695 -10.903 -0.307 1.00 82.31 109 VAL A N 1
ATOM 843 C CA . VAL A 1 109 ? -3.133 -10.979 -0.025 1.00 82.31 109 VAL A CA 1
ATOM 844 C C . VAL A 1 109 ? -3.319 -11.491 1.407 1.00 82.31 109 VAL A C 1
ATOM 846 O O . VAL A 1 109 ? -2.695 -12.472 1.799 1.00 82.31 109 VAL A O 1
ATOM 849 N N . GLY A 1 110 ? -4.129 -10.792 2.205 1.00 82.38 110 GLY A N 1
ATOM 850 C CA . GLY A 1 110 ? -4.360 -11.128 3.616 1.00 82.38 110 GLY A CA 1
ATOM 851 C C . GLY A 1 110 ? -3.394 -10.485 4.621 1.00 82.38 110 GLY A C 1
ATOM 852 O O . GLY A 1 110 ? -3.587 -10.646 5.825 1.00 82.38 110 GLY A O 1
ATOM 853 N N . ALA A 1 111 ? -2.394 -9.709 4.186 1.00 89.25 111 ALA A N 1
ATOM 854 C CA . ALA A 1 111 ? -1.585 -8.927 5.123 1.00 89.25 111 ALA A CA 1
ATOM 855 C C . ALA A 1 111 ? -2.428 -7.865 5.851 1.00 89.25 111 ALA A C 1
ATOM 857 O O . ALA A 1 111 ? -3.094 -7.042 5.221 1.00 89.25 111 ALA A O 1
ATOM 858 N N . LYS A 1 112 ? -2.327 -7.812 7.185 1.00 95.06 112 LYS A N 1
ATOM 859 C CA . LYS A 1 112 ? -3.027 -6.845 8.054 1.00 95.06 112 LYS A CA 1
ATOM 860 C C . LYS A 1 112 ? -2.327 -5.474 8.096 1.00 95.06 112 LYS A C 1
ATOM 862 O O . LYS A 1 112 ? -2.120 -4.888 9.154 1.00 95.06 112 LYS A O 1
ATOM 867 N N . CYS A 1 113 ? -1.934 -4.951 6.936 1.00 96.12 113 CYS A N 1
ATOM 868 C CA . CYS A 1 113 ? -1.321 -3.626 6.811 1.00 96.12 113 CYS A CA 1
ATOM 869 C C . CYS A 1 113 ? -2.380 -2.524 6.948 1.00 96.12 113 CYS A C 1
ATOM 871 O O . CYS A 1 113 ? -3.388 -2.562 6.245 1.00 96.12 113 CYS A O 1
ATOM 873 N N . VAL A 1 114 ? -2.165 -1.519 7.802 1.00 97.06 114 VAL A N 1
ATOM 874 C CA . VAL A 1 114 ? -3.154 -0.457 8.073 1.00 97.06 114 VAL A CA 1
ATOM 875 C C . VAL A 1 114 ? -2.537 0.930 7.910 1.00 97.06 114 VAL A C 1
ATOM 877 O O . VAL A 1 114 ? -1.414 1.170 8.341 1.00 97.06 114 VAL A O 1
ATOM 880 N N . CYS A 1 115 ? -3.244 1.869 7.281 1.00 97.25 115 CYS A N 1
ATOM 881 C CA . CYS A 1 115 ? -2.773 3.255 7.170 1.00 97.25 115 CYS A CA 1
ATOM 882 C C . CYS A 1 115 ? -3.093 4.059 8.444 1.00 97.25 115 CYS A C 1
ATOM 884 O O . CYS A 1 115 ? -4.044 3.729 9.141 1.00 97.25 115 CYS A O 1
ATOM 886 N N . HIS A 1 116 ? -2.382 5.162 8.710 1.00 96.75 116 HIS A N 1
ATOM 887 C CA . HIS A 1 116 ? -2.637 6.009 9.895 1.00 96.75 116 HIS A CA 1
ATOM 888 C C . HIS A 1 116 ? -4.062 6.578 9.978 1.00 96.75 116 HIS A C 1
ATOM 890 O O . HIS A 1 116 ? -4.531 6.918 11.053 1.00 96.75 116 HIS A O 1
ATOM 896 N N . LYS A 1 117 ? -4.764 6.715 8.844 1.00 96.38 117 LYS A N 1
ATOM 897 C CA . LYS A 1 117 ? -6.164 7.171 8.851 1.00 96.38 117 LYS A CA 1
ATOM 898 C C . LYS A 1 117 ? -7.136 6.095 9.342 1.00 96.38 117 LYS A C 1
ATOM 900 O O . LYS A 1 117 ? -8.228 6.438 9.766 1.00 96.38 117 LYS A O 1
ATOM 905 N N . CYS A 1 118 ? -6.762 4.823 9.222 1.00 96.81 118 CYS A N 1
ATOM 906 C CA . CYS A 1 118 ? -7.576 3.680 9.631 1.00 96.81 118 CYS A CA 1
ATOM 907 C C . CYS A 1 118 ? -7.013 2.979 10.873 1.00 96.81 118 CYS A C 1
ATOM 909 O O . CYS A 1 118 ? -7.635 2.036 11.352 1.00 96.81 118 CYS A O 1
ATOM 911 N N . SER A 1 119 ? -5.835 3.378 11.368 1.00 95.00 119 SER A N 1
ATOM 912 C CA . SER A 1 119 ? -5.314 2.853 12.624 1.00 95.00 119 SER A CA 1
ATOM 913 C C . SER A 1 119 ? -6.203 3.350 13.759 1.00 95.00 119 SER A C 1
ATOM 915 O O . SER A 1 119 ? -6.418 4.565 13.840 1.00 95.00 119 SER A O 1
ATOM 917 N N . PRO A 1 120 ? -6.701 2.460 14.629 1.00 86.50 120 PRO A N 1
ATOM 918 C CA . PRO A 1 120 ? -7.360 2.907 15.841 1.00 86.50 120 PRO A CA 1
ATOM 919 C C . PRO A 1 120 ? -6.369 3.751 16.661 1.00 86.50 120 PRO A C 1
ATOM 921 O O . PRO A 1 120 ? -5.162 3.472 16.625 1.00 86.50 120 PRO A O 1
ATOM 924 N N . PRO A 1 121 ? -6.838 4.795 17.366 1.00 81.19 121 PRO A N 1
ATOM 925 C CA . PRO A 1 121 ? -6.001 5.448 18.361 1.00 81.19 121 PRO A CA 1
ATOM 926 C C . PRO A 1 121 ? -5.521 4.392 19.372 1.00 81.19 121 PRO A C 1
ATOM 928 O O . PRO A 1 121 ? -6.252 3.426 19.623 1.00 81.19 121 PRO A O 1
ATOM 931 N N . PRO A 1 122 ? -4.304 4.528 19.931 1.00 78.81 122 PRO A N 1
ATOM 932 C CA . PRO A 1 122 ? -3.905 3.664 21.033 1.00 78.81 122 PRO A CA 1
ATOM 933 C C . PRO A 1 122 ? -4.959 3.780 22.143 1.00 78.81 122 PRO A C 1
ATOM 935 O O . PRO A 1 122 ? -5.510 4.874 22.321 1.00 78.81 122 PRO A O 1
ATOM 938 N N . PRO A 1 123 ? -5.275 2.688 22.864 1.00 81.81 123 PRO A N 1
ATOM 939 C CA . PRO A 1 123 ? -6.139 2.795 24.027 1.00 81.81 123 PRO A CA 1
ATOM 940 C C . PRO A 1 123 ? -5.517 3.850 24.939 1.00 81.81 123 PRO A C 1
ATOM 942 O O . PRO A 1 123 ? -4.345 3.743 25.300 1.00 81.81 123 PRO A O 1
ATOM 945 N N . SER A 1 124 ? -6.262 4.916 25.229 1.00 82.06 124 SER A N 1
ATOM 946 C CA . SER A 1 124 ? -5.846 5.880 26.236 1.00 82.06 124 SER A CA 1
ATOM 947 C C . SER A 1 124 ? -5.713 5.090 27.528 1.00 82.06 124 SER A C 1
ATOM 949 O O . SER A 1 124 ? -6.723 4.631 28.059 1.00 82.06 124 SER A O 1
ATOM 951 N N . SER A 1 125 ? -4.483 4.859 27.978 1.00 78.00 125 SER A N 1
ATOM 952 C CA . SER A 1 125 ? -4.199 4.354 29.314 1.00 78.00 125 SER A CA 1
ATOM 953 C C . SER A 1 125 ? -4.773 5.380 30.285 1.00 78.00 125 SER A C 1
ATOM 955 O O . SER A 1 125 ? -4.167 6.429 30.509 1.00 78.00 125 SER A O 1
ATOM 957 N N . GLY A 1 126 ? -6.017 5.144 30.704 1.00 77.12 126 GLY A N 1
ATOM 958 C CA . GLY A 1 126 ? -6.709 5.965 31.685 1.00 77.12 126 GLY A CA 1
ATOM 959 C C . GLY A 1 126 ? -5.987 5.886 33.032 1.00 77.12 126 GLY A C 1
ATOM 960 O O . GLY A 1 126 ? -5.278 4.902 33.256 1.00 77.12 126 GLY A O 1
ATOM 961 N N . PRO A 1 127 ? -6.112 6.934 33.862 1.00 64.50 127 PRO A N 1
ATOM 962 C CA . PRO A 1 127 ? -5.466 7.016 35.169 1.00 64.50 127 PRO A CA 1
ATOM 963 C C . PRO A 1 127 ? -5.962 5.948 36.145 1.00 64.50 127 PRO A C 1
ATOM 965 O O . PRO A 1 127 ? -7.138 5.530 36.017 1.00 64.50 127 PRO A O 1
#

Sequence (127 aa):
DDDDNDDDDDLLLHRPDSLADSHSPLSSRSGDDTADRLLAPPRLLAGARRRRPPPPRTPSPPGPGDACHVCRRPFVYAIRSKHHCYVCARAFCRRCGHVSHSHLRTCPVGAKCVCHKCSPPPPSSGP

Secondary structure (DSSP, 8-state):
---------------------------------------------------PPPPP---PPPPTTSB-TTT--B--TTTS-BEE-TTT--EE-GGGEE-S-SS-SBPPTT---EETTTSPPPP----

Radius of gyration: 29.68 Å; chains: 1; bounding box: 30×49×103 Å

pLDDT: mean 76.08, std 15.47, range [50.19, 97.25]

Foldseek 3Di:
DDDPPPDDDPPDPPDDDPPPDDPDDDPDDDDPDDDDDPDDDPPPPDDPPPPPPDPDDDPDDDPQQQAAPQPRHGDDPPPWQWEAAPVPRHTHTVVFWPWQDDPDSYDDPPTNTHGVVGDDDDPPPDD

InterPro domains:
  IPR011011 Zinc finger, FYVE/PHD-type [SSF57903] (56-118)
  IPR017455 Zinc finger, FYVE-related [PS50178] (62-118)